Protein AF-A0A8S9HNZ3-F1 (afdb_monomer)

Solvent-accessible surface area (backbone atoms only — not comparable to full-atom values): 9805 Å² total; per-residue (Å²): 110,70,57,47,52,52,24,52,52,52,38,60,73,61,44,94,73,86,46,72,67,58,54,52,52,52,53,52,49,52,54,52,50,52,51,46,48,54,50,51,51,52,49,54,56,50,47,39,74,74,37,96,80,70,54,70,55,69,67,56,56,44,49,49,56,57,55,66,45,44,66,57,50,53,51,50,39,61,76,72,46,48,62,60,55,56,74,71,38,69,64,74,76,39,68,66,48,56,52,52,51,51,51,50,49,52,52,49,51,50,50,50,43,54,50,50,52,51,40,67,78,54,39,63,71,55,47,54,49,53,57,57,53,54,48,52,62,52,51,54,48,47,39,66,77,65,67,53,88,80,50,70,68,49,55,51,25,53,53,47,34,51,51,36,49,53,52,49,55,54,65,72,74,106

Nearest PDB structures (foldseek):
  5ogk-assembly1_A  TM=7.923E-01  e=6.504E-05  Saccharomyces cerevisiae S288C
  6qsk-assembly1_A  TM=7.783E-01  e=8.098E-05  Saccharomyces cerevisiae S288C
  5ogk-assembly1_B  TM=7.506E-01  e=3.189E-04  Saccharomyces cerevisiae S288C

pLDDT: mean 78.76, std 10.08, range [46.88, 94.5]

Radius of gyration: 19.77 Å; Cα contacts (8 Å, |Δi|>4): 72; chains: 1; bounding box: 55×31×57 Å

InterPro domains:
  IPR050186 Triose Phosphate/Phosphate Translocator [PTHR11132] (1-172)

Mean predicted aligned error: 9.22 Å

Foldseek 3Di:
DVLLVVLVVLLQVPDPDRDPVVVVVVVVVVVVVLVVLVVLLVCQVVQQVPDPVRHDDLVNSLCVVVVVVVVVVVVVCVVVVVVVVCVPDCCVVDPVSVVVVVVVVVVVSVCSSVLSVVCVVDPSVVSVLVVQLVVLVVVVCCCVVVVDDDDPSNVVSSVSNNVVSVVVVVVVVD

Sequence (174 aa):
MFMMIISAISGGITDLTFNAVGYTWQTANCVLTASYSLTLRRVMDKAKQSTKSGSLNEVSMVLLNNLLSLPFGITLVILLGEWRYVISTDVTKDAMFWVVATASGFLGLAISFTSMWFLHQTGPTTYSLVGSLNKVPISLSGLVLFNVPLSLPNLFSILFGLFAGVVFARAKMS

Structure (mmCIF, N/CA/C/O backbone):
data_AF-A0A8S9HNZ3-F1
#
_entry.id   AF-A0A8S9HNZ3-F1
#
loop_
_atom_site.group_PDB
_atom_site.id
_atom_site.type_symbol
_atom_site.label_atom_id
_atom_site.label_alt_id
_atom_site.label_comp_id
_atom_site.label_asym_id
_atom_site.label_entity_id
_atom_site.label_seq_id
_atom_site.pdbx_PDB_ins_code
_atom_site.Cartn_x
_atom_site.Cartn_y
_atom_site.Cartn_z
_atom_site.occupancy
_atom_site.B_iso_or_equiv
_atom_site.auth_seq_id
_atom_site.auth_comp_id
_atom_site.auth_asym_id
_atom_site.auth_atom_id
_atom_site.pdbx_PDB_model_num
ATOM 1 N N . MET A 1 1 ? -21.842 -0.383 -5.595 1.00 62.53 1 MET A N 1
ATOM 2 C CA . MET A 1 1 ? -21.264 -1.727 -5.827 1.00 62.53 1 MET A CA 1
ATOM 3 C C . MET A 1 1 ? -21.256 -2.078 -7.312 1.00 62.53 1 MET A C 1
ATOM 5 O O . MET A 1 1 ? -20.175 -2.070 -7.877 1.00 62.53 1 MET A O 1
ATOM 9 N N . PHE A 1 2 ? -22.406 -2.255 -7.978 1.00 70.94 2 PHE A N 1
ATOM 10 C CA . PHE A 1 2 ? -22.460 -2.603 -9.415 1.00 70.94 2 PHE A CA 1
ATOM 11 C C . PHE A 1 2 ? -21.636 -1.683 -10.337 1.00 70.94 2 PHE A C 1
ATOM 13 O O . PHE A 1 2 ? -20.850 -2.174 -11.139 1.00 70.94 2 PHE A O 1
ATOM 20 N N . MET A 1 3 ? -21.726 -0.360 -10.169 1.00 69.38 3 MET A N 1
ATOM 21 C CA . MET A 1 3 ? -20.941 0.591 -10.976 1.00 69.38 3 MET A CA 1
ATOM 22 C C . MET A 1 3 ? -19.419 0.426 -10.811 1.00 69.38 3 MET A C 1
ATOM 24 O O . MET A 1 3 ? -18.679 0.561 -11.778 1.00 69.38 3 MET A O 1
ATOM 28 N N . MET A 1 4 ? -18.947 0.079 -9.608 1.00 71.31 4 MET A N 1
ATOM 29 C CA . MET A 1 4 ? -17.516 -0.145 -9.355 1.00 71.31 4 MET A CA 1
ATOM 30 C C . MET A 1 4 ? -17.029 -1.439 -10.020 1.00 71.31 4 MET A C 1
ATOM 32 O O . MET A 1 4 ? -15.915 -1.482 -10.528 1.00 71.31 4 MET A O 1
ATOM 36 N N . ILE A 1 5 ? -17.877 -2.472 -10.065 1.00 74.38 5 ILE A N 1
ATOM 37 C CA . ILE A 1 5 ? -17.578 -3.741 -10.745 1.00 74.38 5 ILE A CA 1
ATOM 38 C C . ILE A 1 5 ? -17.487 -3.519 -12.258 1.00 74.38 5 ILE A C 1
ATOM 40 O O . ILE A 1 5 ? -16.527 -3.956 -12.883 1.00 74.38 5 ILE A O 1
ATOM 44 N N . ILE A 1 6 ? -18.442 -2.786 -12.837 1.00 74.44 6 ILE A N 1
ATOM 45 C CA . ILE A 1 6 ? -18.451 -2.475 -14.273 1.00 74.44 6 ILE A CA 1
ATOM 46 C C . ILE A 1 6 ? -17.213 -1.653 -14.663 1.00 74.44 6 ILE A C 1
ATOM 48 O O . ILE A 1 6 ? -16.578 -1.971 -15.661 1.00 74.44 6 ILE A O 1
ATOM 52 N N . SER A 1 7 ? -16.824 -0.666 -13.847 1.00 69.44 7 SER A N 1
ATOM 53 C CA . SER A 1 7 ? -15.590 0.116 -14.040 1.00 69.44 7 SER A CA 1
ATOM 54 C C . SER A 1 7 ? -14.326 -0.750 -14.021 1.00 69.44 7 SER A C 1
ATOM 56 O O . SER A 1 7 ? -13.434 -0.567 -14.846 1.00 69.44 7 SER A O 1
ATOM 58 N N . ALA A 1 8 ? -14.243 -1.709 -13.094 1.00 71.69 8 ALA A N 1
ATOM 59 C CA . ALA A 1 8 ? -13.095 -2.606 -13.003 1.00 71.69 8 ALA A CA 1
ATOM 60 C C . ALA A 1 8 ? -13.005 -3.546 -14.217 1.00 71.69 8 ALA A C 1
ATOM 62 O O . ALA A 1 8 ? -11.916 -3.775 -14.737 1.00 71.69 8 ALA A O 1
ATOM 63 N N . ILE A 1 9 ? -14.148 -4.053 -14.695 1.00 76.25 9 ILE A N 1
ATOM 64 C CA . ILE A 1 9 ? -14.212 -4.904 -15.890 1.00 76.25 9 ILE A CA 1
ATOM 65 C C . ILE A 1 9 ? -13.854 -4.096 -17.142 1.00 76.25 9 ILE A C 1
ATOM 67 O O . ILE A 1 9 ? -13.054 -4.562 -17.949 1.00 76.25 9 ILE A O 1
ATOM 71 N N . SER A 1 10 ? -14.391 -2.880 -17.297 1.00 70.25 10 SER A N 1
ATOM 72 C CA . SER A 1 10 ? -14.079 -2.032 -18.452 1.00 70.25 10 SER A CA 1
ATOM 73 C C . SER A 1 10 ? -12.599 -1.661 -18.492 1.00 70.25 10 SER A C 1
ATOM 75 O O . SER A 1 10 ? -11.982 -1.794 -19.542 1.00 70.25 10 SER A O 1
ATOM 77 N N . GLY A 1 11 ? -12.021 -1.286 -17.345 1.00 68.25 11 GLY A N 1
ATOM 78 C CA . GLY A 1 11 ? -10.599 -0.965 -17.232 1.00 68.25 11 GLY A CA 1
ATOM 79 C C . GLY A 1 11 ? -9.681 -2.160 -17.499 1.00 68.25 11 GLY A C 1
ATOM 80 O O . GLY A 1 11 ? -8.632 -1.987 -18.107 1.00 68.25 11 GLY A O 1
ATOM 81 N N . GLY A 1 12 ? -10.081 -3.373 -17.099 1.00 67.69 12 GLY A N 1
ATOM 82 C CA . GLY A 1 12 ? -9.314 -4.590 -17.382 1.00 67.69 12 GLY A CA 1
ATOM 83 C C . GLY A 1 12 ? -9.345 -5.010 -18.856 1.00 67.69 12 GLY A C 1
ATOM 84 O O . GLY A 1 12 ? -8.359 -5.529 -19.368 1.00 67.69 12 GLY A O 1
ATOM 85 N N . ILE A 1 13 ? -10.456 -4.763 -19.561 1.00 69.75 13 ILE A N 1
ATOM 86 C CA . ILE A 1 13 ? -10.579 -5.051 -21.002 1.00 69.75 13 ILE A CA 1
ATOM 87 C C . 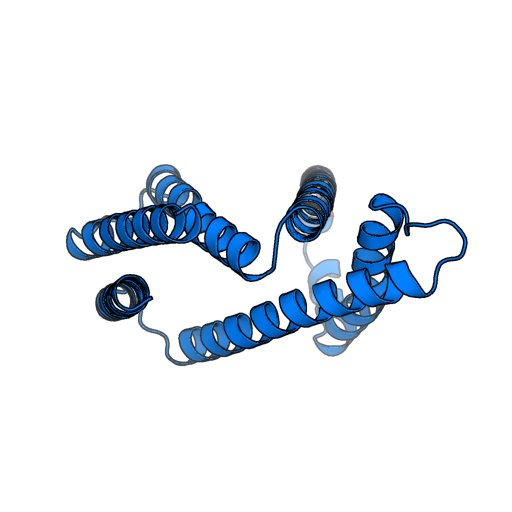ILE A 1 13 ? -9.757 -4.060 -21.839 1.00 69.75 13 ILE A C 1
ATOM 89 O O . ILE A 1 13 ? -9.244 -4.426 -22.893 1.00 69.75 13 ILE A O 1
ATOM 93 N N . THR A 1 14 ? -9.628 -2.812 -21.385 1.00 67.44 14 THR A N 1
ATOM 94 C CA . THR A 1 14 ? -8.885 -1.754 -22.090 1.00 67.44 14 THR A CA 1
ATOM 95 C C . THR A 1 14 ? -7.417 -1.664 -21.676 1.00 67.44 14 THR A C 1
ATOM 97 O O . THR A 1 14 ? -6.725 -0.723 -22.073 1.00 67.44 14 THR A O 1
ATOM 100 N N . ASP A 1 15 ? -6.943 -2.620 -20.877 1.00 67.12 15 ASP A N 1
ATOM 101 C CA . ASP A 1 15 ? -5.574 -2.649 -20.388 1.00 67.12 15 ASP A CA 1
ATOM 102 C C . ASP A 1 15 ? -4.590 -2.910 -21.539 1.00 67.12 15 ASP A C 1
ATOM 104 O O . ASP A 1 15 ? -4.792 -3.785 -22.382 1.00 67.12 15 ASP A O 1
ATOM 108 N N . LEU A 1 16 ? -3.512 -2.129 -21.583 1.00 60.59 16 LEU A N 1
ATOM 109 C CA . LEU A 1 16 ? -2.550 -2.134 -22.691 1.00 60.59 16 LEU A CA 1
ATOM 110 C C . LEU A 1 16 ? -1.711 -3.424 -22.721 1.00 60.59 16 LEU A C 1
ATOM 112 O O . LEU A 1 16 ? -1.206 -3.805 -23.775 1.00 60.59 16 LEU A O 1
ATOM 116 N N . THR A 1 17 ? -1.572 -4.108 -21.578 1.00 66.56 17 THR A N 1
ATOM 117 C CA . THR A 1 17 ? -0.805 -5.354 -21.434 1.00 66.56 17 THR A CA 1
ATOM 118 C C . THR A 1 17 ? -1.511 -6.328 -20.490 1.00 66.56 17 THR A C 1
ATOM 120 O O . THR A 1 17 ? -1.200 -6.401 -19.300 1.00 66.56 17 THR A O 1
ATOM 123 N N . PHE A 1 18 ? -2.462 -7.107 -21.007 1.00 71.88 18 PHE A N 1
ATOM 124 C CA . PHE A 1 18 ? -3.140 -8.124 -20.205 1.00 71.88 18 PHE A CA 1
ATOM 125 C C . PHE A 1 18 ? -2.169 -9.234 -19.762 1.00 71.88 18 PHE A C 1
ATOM 127 O O . PHE A 1 18 ? -1.584 -9.935 -20.588 1.00 71.88 18 PHE A O 1
ATOM 134 N N . ASN A 1 19 ? -2.029 -9.430 -18.448 1.00 79.94 19 ASN A N 1
ATOM 135 C CA . ASN A 1 19 ? -1.219 -10.498 -17.863 1.00 79.94 19 ASN A CA 1
ATOM 136 C C . ASN A 1 19 ? -2.046 -11.316 -16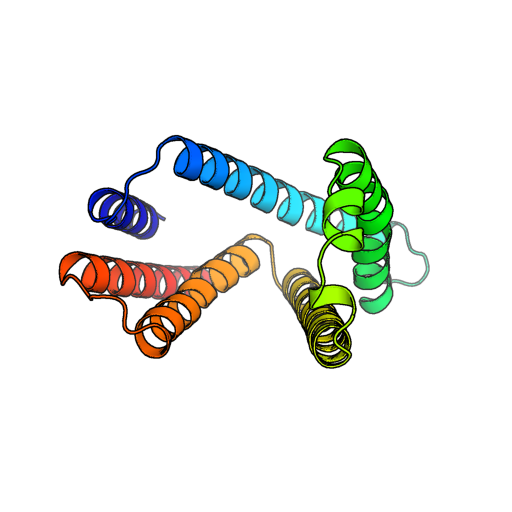.858 1.00 79.94 19 ASN A C 1
ATOM 138 O O . ASN A 1 19 ? -2.266 -10.889 -15.724 1.00 79.94 19 ASN A O 1
ATOM 142 N N . ALA A 1 20 ? -2.470 -12.519 -17.256 1.00 80.94 20 ALA A N 1
ATOM 143 C CA . ALA A 1 20 ? -3.324 -13.390 -16.439 1.00 80.94 20 ALA A CA 1
ATOM 144 C C . ALA A 1 20 ? -2.720 -13.735 -15.062 1.00 80.94 20 ALA A C 1
ATOM 146 O O . ALA A 1 20 ? -3.443 -13.826 -14.065 1.00 80.94 20 ALA A O 1
ATOM 147 N N . VAL A 1 21 ? -1.393 -13.883 -14.982 1.00 86.31 21 VAL A N 1
ATOM 148 C CA . VAL A 1 21 ? -0.682 -14.145 -13.721 1.00 86.31 21 VAL A CA 1
ATOM 149 C C . VAL A 1 21 ? -0.762 -12.919 -12.809 1.00 86.31 21 VAL A C 1
ATOM 151 O O . VAL A 1 21 ? -1.099 -13.054 -11.633 1.00 86.31 21 VAL A O 1
ATOM 154 N N . GLY A 1 22 ? -0.551 -11.718 -13.356 1.00 83.75 22 GLY A N 1
ATOM 155 C CA . GLY A 1 22 ? -0.696 -10.453 -12.628 1.00 83.75 22 GLY A CA 1
ATOM 156 C C . GLY A 1 22 ? -2.108 -10.245 -12.071 1.00 83.75 22 GLY A C 1
ATOM 157 O O . GLY A 1 22 ? -2.268 -9.953 -10.886 1.00 83.75 22 GLY A O 1
ATOM 158 N N . TYR A 1 23 ? -3.144 -10.484 -12.881 1.00 81.69 23 TYR A N 1
ATOM 159 C CA . TYR A 1 23 ? -4.544 -10.376 -12.445 1.00 81.69 23 TYR A CA 1
ATOM 160 C C . TYR A 1 23 ? -4.918 -11.403 -11.361 1.00 81.69 23 TYR A C 1
ATOM 162 O O . TYR A 1 23 ? -5.672 -11.089 -10.432 1.00 81.69 23 TYR A O 1
ATOM 170 N N . THR A 1 24 ? -4.359 -12.615 -11.431 1.00 86.81 24 THR A N 1
ATOM 171 C CA . THR A 1 24 ? -4.546 -13.647 -10.396 1.00 86.81 24 THR A CA 1
ATOM 172 C C . THR A 1 24 ? -3.938 -13.195 -9.068 1.00 86.81 24 THR A C 1
ATOM 174 O O . THR A 1 24 ? -4.613 -13.218 -8.035 1.00 86.81 24 THR A O 1
ATOM 177 N N . TRP A 1 25 ? -2.698 -12.694 -9.096 1.00 84.81 25 TRP A N 1
ATOM 178 C CA . TRP A 1 25 ? -2.044 -12.124 -7.916 1.00 84.81 25 TRP A CA 1
ATOM 179 C C . TRP A 1 25 ? -2.797 -10.919 -7.349 1.00 84.81 25 TRP A C 1
ATOM 181 O O . TRP A 1 25 ? -2.963 -10.818 -6.132 1.00 84.81 25 TRP A O 1
ATOM 191 N N . GLN A 1 26 ? -3.322 -10.041 -8.206 1.00 83.56 26 GLN A N 1
ATOM 192 C CA . GLN A 1 26 ? -4.116 -8.888 -7.782 1.00 83.56 26 GLN A CA 1
ATOM 193 C C . GLN A 1 26 ? -5.414 -9.311 -7.080 1.00 83.56 26 GLN A C 1
ATOM 195 O O . GLN A 1 26 ? -5.801 -8.714 -6.074 1.00 83.56 26 GLN A O 1
ATOM 200 N N . THR A 1 27 ? -6.071 -10.364 -7.569 1.00 83.19 27 THR A N 1
ATOM 201 C CA . THR A 1 27 ? -7.285 -10.908 -6.944 1.00 83.19 27 THR A CA 1
ATOM 202 C C . THR A 1 27 ? -6.980 -11.499 -5.569 1.00 83.19 27 THR A C 1
ATOM 204 O O . THR A 1 27 ? -7.664 -11.178 -4.594 1.00 83.19 27 THR A O 1
ATOM 207 N N . ALA A 1 28 ? -5.907 -12.289 -5.457 1.00 88.50 28 ALA A N 1
ATOM 208 C CA . ALA A 1 28 ? -5.441 -12.813 -4.174 1.00 88.50 28 ALA A CA 1
ATOM 209 C C . ALA A 1 28 ? -5.098 -11.677 -3.188 1.00 88.50 28 ALA A C 1
ATOM 211 O O . ALA A 1 28 ? -5.514 -11.714 -2.030 1.00 88.50 28 ALA A O 1
ATOM 212 N N . ASN A 1 29 ? -4.421 -10.622 -3.653 1.00 88.31 29 ASN A N 1
ATOM 213 C CA . ASN A 1 29 ? -4.092 -9.445 -2.847 1.00 88.31 29 ASN A CA 1
ATOM 214 C C . ASN A 1 29 ? -5.341 -8.730 -2.301 1.00 88.31 29 ASN A C 1
ATOM 216 O O . ASN A 1 29 ? -5.368 -8.354 -1.126 1.00 88.31 29 ASN A O 1
ATOM 220 N N . CYS A 1 30 ? -6.391 -8.590 -3.115 1.00 84.88 30 CYS A N 1
ATOM 221 C CA . CYS A 1 30 ? -7.667 -8.017 -2.682 1.00 84.88 30 CYS A CA 1
ATOM 222 C C . CYS A 1 30 ? -8.307 -8.835 -1.547 1.00 84.88 30 CYS A C 1
ATOM 224 O O . CYS A 1 30 ? -8.733 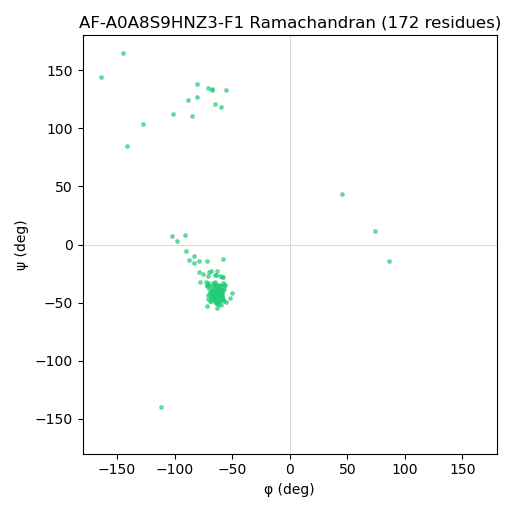-8.259 -0.544 1.00 84.88 30 CYS A O 1
ATOM 226 N N . VAL A 1 31 ? -8.333 -10.169 -1.668 1.00 87.75 31 VAL A N 1
ATOM 227 C CA . VAL A 1 31 ? -8.879 -11.068 -0.632 1.00 87.75 31 VAL A CA 1
ATOM 228 C C . VAL A 1 31 ? -8.066 -10.989 0.661 1.00 87.75 31 VAL A C 1
ATOM 230 O O . VAL A 1 31 ? -8.640 -10.869 1.748 1.00 87.75 31 VAL A O 1
ATOM 233 N N . LEU A 1 32 ? -6.734 -11.001 0.560 1.00 87.44 32 LEU A N 1
ATOM 234 C CA . LEU A 1 32 ? -5.840 -10.895 1.715 1.00 87.44 32 LEU A CA 1
ATOM 235 C C . LEU A 1 32 ? -5.982 -9.543 2.419 1.00 87.44 32 LEU A C 1
ATOM 237 O O . LEU A 1 32 ? -6.064 -9.500 3.644 1.00 87.44 32 LEU A O 1
ATOM 241 N N . THR A 1 33 ? -6.092 -8.451 1.661 1.00 84.06 33 THR A N 1
ATOM 242 C CA . THR A 1 33 ? -6.257 -7.099 2.210 1.00 84.06 33 THR A CA 1
ATOM 243 C C . THR A 1 33 ? -7.601 -6.952 2.923 1.00 84.06 33 THR A C 1
ATOM 245 O O . THR A 1 33 ? -7.652 -6.429 4.035 1.00 84.06 33 THR A O 1
ATOM 248 N N . ALA A 1 34 ? -8.689 -7.475 2.347 1.00 82.94 34 ALA A N 1
ATOM 249 C CA . ALA A 1 34 ? -9.994 -7.496 3.007 1.00 82.94 34 ALA A CA 1
ATOM 250 C C . ALA A 1 34 ? -9.961 -8.319 4.308 1.00 82.94 34 ALA A C 1
ATOM 252 O O . ALA A 1 34 ? -10.436 -7.861 5.351 1.00 82.94 34 ALA A O 1
ATOM 253 N N . SER A 1 35 ? -9.344 -9.504 4.265 1.00 86.69 35 SER A N 1
ATOM 254 C CA . SER A 1 35 ? -9.182 -10.384 5.430 1.00 86.69 35 SER A CA 1
ATOM 255 C C . SER A 1 35 ? -8.356 -9.720 6.535 1.00 86.69 35 SER A C 1
ATOM 257 O O . SER A 1 35 ? -8.726 -9.783 7.710 1.00 86.69 35 SER A O 1
ATOM 259 N N . TYR A 1 36 ? -7.276 -9.029 6.163 1.00 85.94 36 TYR A N 1
ATOM 260 C CA . TYR A 1 36 ? -6.442 -8.253 7.074 1.00 85.94 36 TYR A CA 1
ATOM 261 C C . TYR A 1 36 ? -7.225 -7.107 7.720 1.00 85.94 36 TYR A C 1
ATOM 263 O O . TYR A 1 36 ? -7.255 -7.023 8.945 1.00 85.94 36 TYR A O 1
ATOM 271 N N . SER A 1 37 ? -7.928 -6.270 6.947 1.00 80.00 37 SER A N 1
ATOM 272 C CA . SER A 1 37 ? -8.704 -5.148 7.500 1.00 80.00 37 SER A CA 1
ATOM 273 C C . SER A 1 37 ? -9.800 -5.605 8.471 1.00 80.00 37 SER A C 1
ATOM 275 O O . SER A 1 37 ? -10.013 -4.965 9.503 1.00 80.00 37 SER A O 1
ATOM 277 N N . LEU A 1 38 ? -10.479 -6.721 8.177 1.00 82.88 38 LEU A N 1
ATOM 278 C CA . LEU A 1 38 ? -11.487 -7.310 9.068 1.00 82.88 38 LEU A CA 1
ATOM 279 C C . LEU A 1 38 ? -10.862 -7.880 10.347 1.00 82.88 38 LEU A C 1
ATOM 281 O O . LEU A 1 38 ? -11.358 -7.627 11.447 1.00 82.88 38 LEU A O 1
ATOM 285 N N . THR A 1 39 ? -9.763 -8.625 10.215 1.00 84.81 39 THR A N 1
ATOM 286 C CA . THR A 1 39 ? -9.053 -9.218 11.358 1.00 84.81 39 THR A CA 1
ATOM 287 C C . THR A 1 39 ? -8.475 -8.136 12.259 1.00 84.81 39 THR A C 1
ATOM 289 O O . THR A 1 39 ? -8.661 -8.197 13.472 1.00 84.81 39 THR A O 1
ATOM 292 N N . LEU A 1 40 ? -7.853 -7.108 11.678 1.00 81.75 40 LEU A N 1
ATOM 293 C CA . LEU A 1 40 ? -7.312 -5.968 12.407 1.00 81.75 40 LEU A CA 1
ATOM 294 C C . LEU A 1 40 ? -8.412 -5.263 13.201 1.00 81.75 40 LEU A C 1
ATOM 296 O O . LEU A 1 40 ? -8.239 -5.034 14.394 1.00 81.75 40 LEU A O 1
ATOM 300 N N . ARG A 1 41 ? -9.580 -5.005 12.594 1.00 79.06 41 ARG A N 1
ATOM 301 C CA . ARG A 1 41 ? -10.719 -4.425 13.321 1.00 79.06 41 ARG A CA 1
ATOM 302 C C . ARG A 1 41 ? -11.155 -5.297 14.498 1.00 79.06 41 ARG A C 1
ATOM 304 O O . ARG A 1 41 ? -11.289 -4.792 15.607 1.00 79.06 41 ARG A O 1
ATOM 311 N N . ARG A 1 42 ? -11.283 -6.610 14.289 1.00 81.25 42 ARG A N 1
ATOM 312 C CA . ARG A 1 42 ? -11.636 -7.560 15.355 1.00 81.25 42 ARG A CA 1
ATOM 313 C C . ARG A 1 42 ? -10.607 -7.587 16.489 1.00 81.25 42 ARG A C 1
ATOM 315 O O . ARG A 1 42 ? -10.992 -7.714 17.649 1.00 81.25 42 ARG A O 1
ATOM 322 N N . VAL A 1 43 ? -9.316 -7.502 16.167 1.00 81.94 43 VAL A N 1
ATOM 323 C CA . VAL A 1 43 ? -8.231 -7.448 17.159 1.00 81.94 43 VAL A CA 1
ATOM 324 C C . VAL A 1 43 ? -8.291 -6.143 17.946 1.00 81.94 43 VAL A C 1
ATOM 326 O O . VAL A 1 43 ? -8.218 -6.201 19.170 1.00 81.94 43 VAL A O 1
ATOM 329 N N . MET A 1 44 ? -8.502 -4.999 17.287 1.00 76.81 44 MET A N 1
ATOM 330 C CA . MET A 1 44 ? -8.684 -3.708 17.964 1.00 76.81 44 MET A CA 1
ATOM 331 C C . MET A 1 44 ? -9.883 -3.738 18.925 1.00 76.81 44 MET A C 1
ATOM 333 O O . MET A 1 44 ? -9.759 -3.334 20.082 1.00 76.81 44 MET A O 1
ATOM 337 N N . ASP A 1 45 ? -11.018 -4.295 18.490 1.00 74.81 45 ASP A N 1
ATOM 338 C CA . ASP A 1 45 ? -12.231 -4.391 19.310 1.00 74.81 45 ASP A CA 1
ATOM 339 C C . ASP A 1 45 ? -12.040 -5.330 20.522 1.00 74.81 45 ASP A C 1
ATOM 341 O O . ASP A 1 45 ? -12.434 -4.993 21.640 1.00 74.81 45 ASP A O 1
ATOM 345 N N . LYS A 1 46 ? -11.376 -6.485 20.346 1.00 74.75 46 LYS A N 1
ATOM 346 C CA . LYS A 1 46 ? -11.041 -7.403 21.457 1.00 74.75 46 LYS A CA 1
ATOM 347 C C . LYS A 1 46 ? -10.017 -6.812 22.424 1.00 74.75 46 LYS A C 1
ATOM 349 O O . LYS A 1 46 ? -10.166 -6.944 23.636 1.00 74.75 46 LYS A O 1
ATOM 354 N N . ALA A 1 47 ? -8.990 -6.146 21.904 1.00 68.81 47 ALA A N 1
ATOM 355 C CA . ALA A 1 47 ? -7.967 -5.488 22.708 1.00 68.81 47 ALA A CA 1
ATOM 356 C C . ALA A 1 47 ? -8.572 -4.413 23.624 1.00 68.81 47 ALA A C 1
ATOM 358 O O . ALA A 1 47 ? -8.166 -4.279 24.781 1.00 68.81 47 ALA A O 1
ATOM 359 N N . LYS A 1 48 ? -9.604 -3.705 23.147 1.00 64.19 48 LYS A N 1
ATOM 360 C CA . LYS A 1 48 ? -10.374 -2.742 23.942 1.00 64.19 48 LYS A CA 1
ATOM 361 C C . LYS A 1 48 ? -11.114 -3.393 25.119 1.00 64.19 48 LYS A C 1
ATOM 363 O O . LYS A 1 48 ? -11.199 -2.785 26.178 1.00 64.19 48 LYS A O 1
ATOM 368 N N . GLN A 1 49 ? -11.598 -4.628 24.963 1.00 60.62 49 GLN A N 1
ATOM 369 C CA . GLN A 1 49 ? -12.301 -5.375 26.018 1.00 60.62 49 GLN A CA 1
ATOM 370 C C . GLN A 1 49 ? -11.357 -5.988 27.066 1.00 60.62 49 GLN A C 1
ATOM 372 O O . GLN A 1 49 ? -11.726 -6.099 28.231 1.00 60.62 49 GLN A O 1
ATOM 377 N N . SER A 1 50 ? -10.140 -6.380 26.676 1.00 58.59 50 SER A N 1
ATOM 378 C CA . SER A 1 50 ? -9.177 -7.044 27.573 1.00 58.59 50 SER A CA 1
ATOM 379 C C . SER A 1 50 ? -8.242 -6.095 28.335 1.00 58.59 50 SER A C 1
ATOM 381 O O . SER A 1 50 ? -7.491 -6.551 29.197 1.00 58.59 50 SER A O 1
ATOM 383 N N . THR A 1 51 ? -8.275 -4.787 28.066 1.00 55.25 51 THR A N 1
ATOM 384 C CA . THR A 1 51 ? -7.349 -3.824 28.684 1.00 55.25 51 THR A CA 1
ATOM 385 C C . THR A 1 51 ? -8.022 -3.058 29.826 1.00 55.25 51 THR A C 1
ATOM 387 O O . THR A 1 51 ? -8.875 -2.207 29.589 1.00 55.25 51 THR A O 1
ATOM 390 N N . LYS A 1 52 ? -7.583 -3.291 31.075 1.00 47.03 52 LYS A N 1
ATOM 391 C CA . LYS A 1 52 ? -8.079 -2.615 32.301 1.00 47.03 52 LYS A CA 1
ATOM 392 C C . LYS A 1 52 ? -7.946 -1.074 32.308 1.00 47.03 52 LYS A C 1
ATOM 394 O O . LYS A 1 52 ? -8.545 -0.435 33.162 1.00 47.03 52 LYS A O 1
ATOM 399 N N . SER A 1 53 ? -7.194 -0.484 31.371 1.00 46.88 53 SER A N 1
ATOM 400 C CA . SER A 1 53 ? -6.971 0.969 31.220 1.00 46.88 53 SER A CA 1
ATOM 401 C C . SER A 1 53 ? -7.872 1.651 30.167 1.00 46.88 53 SER A C 1
ATOM 403 O O . SER A 1 53 ? -7.713 2.841 29.908 1.00 46.88 53 SER A O 1
ATOM 405 N N . GLY A 1 54 ? -8.804 0.934 29.528 1.00 47.59 54 GLY A N 1
ATOM 406 C CA . GLY A 1 54 ? -9.835 1.536 28.664 1.00 47.59 54 GLY A CA 1
ATOM 407 C C . GLY A 1 54 ? -9.462 1.789 27.192 1.00 47.59 54 GLY A C 1
ATOM 408 O O . GLY A 1 54 ? -10.362 1.975 26.376 1.00 47.59 54 GLY A O 1
ATOM 409 N N . SER A 1 55 ? -8.185 1.733 26.800 1.00 52.59 55 SER A N 1
ATOM 410 C CA . SER A 1 55 ? -7.755 1.625 25.392 1.00 52.59 55 SER A CA 1
ATOM 411 C C . SER A 1 55 ? -6.286 1.191 25.309 1.00 52.59 55 SER A C 1
ATOM 413 O O . SER A 1 55 ? -5.482 1.595 26.147 1.00 52.59 55 SER A O 1
ATOM 415 N N . LEU A 1 56 ? -5.910 0.370 24.320 1.00 54.81 56 LEU A N 1
ATOM 416 C CA . LEU A 1 56 ? -4.508 0.342 23.896 1.00 54.81 56 LEU A CA 1
ATOM 417 C C . LEU A 1 56 ? -4.220 1.699 23.243 1.00 54.81 56 LEU A C 1
ATOM 419 O O . LEU A 1 56 ? -5.005 2.139 22.404 1.00 54.81 56 LEU A O 1
ATOM 423 N N . ASN A 1 57 ? -3.111 2.344 23.603 1.00 67.06 57 ASN A N 1
ATOM 424 C CA . ASN A 1 57 ? -2.681 3.568 22.933 1.00 67.06 57 ASN A CA 1
ATOM 425 C C . ASN A 1 57 ? -2.565 3.298 21.417 1.00 67.06 57 ASN A C 1
ATOM 427 O O . ASN A 1 57 ? -1.998 2.279 21.015 1.00 67.06 57 ASN A O 1
ATOM 431 N N . GLU A 1 58 ? -3.104 4.176 20.570 1.00 64.69 58 GLU A N 1
ATOM 432 C CA . GLU A 1 58 ? -3.138 4.005 19.104 1.00 64.69 58 GLU A CA 1
ATOM 433 C C . GLU A 1 58 ? -1.723 3.816 18.533 1.00 64.69 58 GLU A C 1
ATOM 435 O O . GLU A 1 58 ? -1.489 2.984 17.655 1.00 64.69 58 GLU A O 1
ATOM 440 N N . VAL A 1 59 ? -0.750 4.502 19.139 1.00 68.62 59 VAL A N 1
ATOM 441 C CA . VAL A 1 59 ? 0.684 4.342 18.866 1.00 68.62 59 VAL A CA 1
ATOM 442 C C . VAL A 1 59 ? 1.150 2.907 19.126 1.00 68.62 59 VAL A C 1
ATOM 444 O O . VAL A 1 59 ? 1.894 2.347 18.325 1.00 68.62 59 VAL A O 1
ATOM 447 N N . SER A 1 60 ? 0.691 2.277 20.210 1.00 74.94 60 SER A N 1
ATOM 448 C CA . SER A 1 60 ? 1.047 0.896 20.552 1.00 74.94 60 SER A CA 1
ATOM 449 C C . SER A 1 60 ? 0.437 -0.112 19.581 1.00 74.94 60 SER A C 1
ATOM 451 O O . SER A 1 60 ? 1.102 -1.087 19.250 1.00 74.94 60 SER A O 1
ATOM 453 N N . MET A 1 61 ? -0.782 0.119 19.081 1.00 75.56 61 MET A N 1
ATOM 454 C CA . MET A 1 61 ? -1.387 -0.756 18.064 1.00 75.56 61 MET A CA 1
ATOM 455 C C . MET A 1 61 ? -0.620 -0.699 16.739 1.00 75.56 61 MET A C 1
ATOM 457 O O . MET A 1 61 ? -0.316 -1.739 16.154 1.00 75.56 61 MET A O 1
ATOM 461 N N . VAL A 1 62 ? -0.245 0.507 16.302 1.00 75.75 62 VAL A N 1
ATOM 462 C CA . VAL A 1 62 ? 0.548 0.715 15.083 1.00 75.75 62 VAL A CA 1
ATOM 463 C C . VAL A 1 62 ? 1.933 0.103 15.231 1.00 75.75 62 VAL A C 1
ATOM 465 O O . VAL A 1 62 ? 2.378 -0.633 14.350 1.00 75.75 62 VAL A O 1
ATOM 468 N N . LEU A 1 63 ? 2.608 0.366 16.349 1.00 79.81 63 LEU A N 1
ATOM 469 C CA . LEU A 1 63 ? 3.948 -0.150 16.602 1.00 79.81 63 LEU A CA 1
ATOM 470 C C . LEU A 1 63 ? 3.944 -1.676 16.690 1.00 79.81 63 LEU A C 1
ATOM 472 O O . LEU A 1 63 ? 4.788 -2.309 16.063 1.00 79.81 63 LEU A O 1
ATOM 476 N N . LEU A 1 64 ? 2.964 -2.272 17.376 1.00 80.81 64 LEU A N 1
ATOM 477 C CA . LEU A 1 64 ? 2.830 -3.724 17.459 1.00 80.81 64 LEU A CA 1
ATOM 478 C C . LEU A 1 64 ? 2.606 -4.339 16.076 1.00 80.81 64 LEU A C 1
ATOM 480 O O . LEU A 1 64 ? 3.271 -5.308 15.739 1.00 80.81 64 LEU A O 1
ATOM 484 N N . ASN A 1 65 ? 1.726 -3.767 15.254 1.00 84.06 65 ASN A N 1
ATOM 485 C CA . ASN A 1 65 ? 1.464 -4.295 13.917 1.00 84.06 65 ASN A CA 1
ATOM 486 C C . ASN A 1 65 ? 2.692 -4.242 13.001 1.00 84.06 65 ASN A C 1
ATOM 488 O O . ASN A 1 65 ? 2.990 -5.216 12.313 1.00 84.06 65 ASN A O 1
ATOM 492 N N . ASN A 1 66 ? 3.428 -3.127 13.011 1.00 85.19 66 ASN A N 1
ATOM 493 C CA . ASN A 1 66 ? 4.654 -3.013 12.220 1.00 85.19 66 ASN A CA 1
ATOM 494 C C . ASN A 1 66 ? 5.745 -3.948 12.765 1.00 85.19 66 ASN A C 1
ATOM 496 O O . ASN A 1 66 ? 6.384 -4.656 11.991 1.00 85.19 66 ASN A O 1
ATOM 500 N N . LEU A 1 67 ? 5.915 -4.033 14.087 1.00 85.81 67 LEU A N 1
ATOM 501 C CA . LEU A 1 67 ? 6.920 -4.897 14.706 1.00 85.81 67 LEU A CA 1
ATOM 502 C C . LEU A 1 6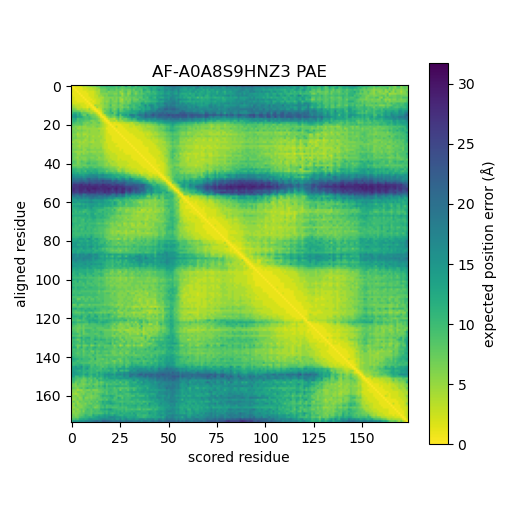7 ? 6.638 -6.384 14.453 1.00 85.81 67 LEU A C 1
ATOM 504 O O . LEU A 1 67 ? 7.557 -7.132 14.134 1.00 85.81 67 LEU A O 1
ATOM 508 N N . LEU A 1 68 ? 5.373 -6.807 14.536 1.00 86.75 68 LEU A N 1
ATOM 509 C CA . LEU A 1 68 ? 4.963 -8.190 14.276 1.00 86.75 68 LEU A CA 1
ATOM 510 C C . LEU A 1 68 ? 5.117 -8.576 12.796 1.00 86.75 68 LEU A C 1
ATOM 512 O O . LEU A 1 68 ? 5.267 -9.755 12.484 1.00 86.75 68 LEU A O 1
ATOM 516 N N . SER A 1 69 ? 5.127 -7.592 11.888 1.00 86.19 69 SER A N 1
ATOM 517 C CA . SER A 1 69 ? 5.392 -7.820 10.463 1.00 86.19 69 SER A CA 1
ATOM 518 C C . SER A 1 69 ? 6.874 -8.074 10.153 1.00 86.19 69 SER A C 1
ATOM 520 O O . SER A 1 69 ? 7.175 -8.779 9.190 1.00 86.19 69 SER A O 1
ATOM 522 N N . LEU A 1 70 ? 7.803 -7.583 10.989 1.00 88.81 70 LEU A N 1
ATOM 523 C CA . LEU A 1 70 ? 9.246 -7.761 10.789 1.00 88.81 70 LEU A CA 1
ATOM 524 C C . LEU A 1 70 ? 9.702 -9.228 10.756 1.00 88.81 70 LEU A C 1
ATOM 526 O O . LEU A 1 70 ? 10.374 -9.584 9.791 1.00 88.81 70 LEU A O 1
ATOM 530 N N . PRO A 1 71 ? 9.371 -10.107 11.727 1.00 90.06 71 PRO A N 1
ATOM 531 C CA . PRO A 1 71 ? 9.830 -11.497 11.684 1.00 90.06 71 PRO A CA 1
ATOM 532 C C . PRO A 1 71 ? 9.318 -12.231 10.440 1.00 90.06 71 PRO A C 1
ATOM 534 O O . PRO A 1 71 ? 10.052 -13.0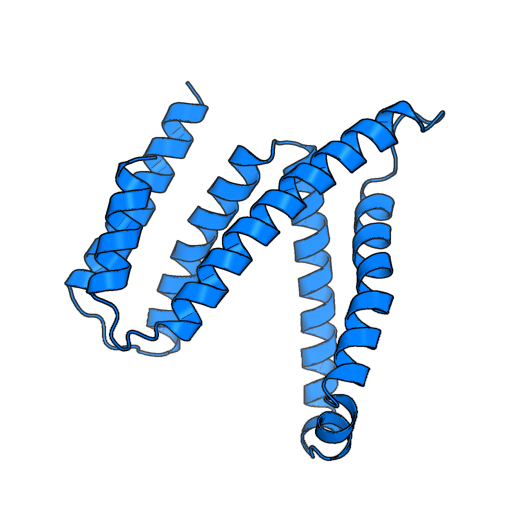17 9.838 1.00 90.06 71 PRO A O 1
ATOM 537 N N . PHE A 1 72 ? 8.090 -11.933 10.007 1.00 88.56 72 PHE A N 1
ATOM 538 C CA . PHE A 1 72 ? 7.533 -12.496 8.781 1.00 88.56 72 PHE A CA 1
ATOM 539 C C . PHE A 1 72 ? 8.279 -11.986 7.539 1.00 88.56 72 PHE A C 1
ATOM 541 O O . PHE A 1 72 ? 8.692 -12.784 6.699 1.00 88.56 72 PHE A O 1
ATOM 548 N N . GLY A 1 73 ? 8.535 -10.675 7.459 1.00 88.06 73 GLY A N 1
ATOM 549 C CA . GLY A 1 73 ? 9.305 -10.065 6.374 1.00 88.06 73 GLY A CA 1
ATOM 550 C C . GLY A 1 73 ? 10.737 -10.598 6.285 1.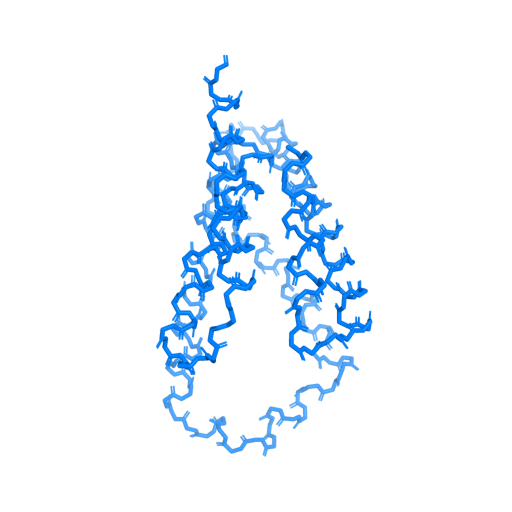00 88.06 73 GLY A C 1
ATOM 551 O O . GLY A 1 73 ? 11.175 -10.992 5.209 1.00 88.06 73 GLY A O 1
ATOM 552 N N . ILE A 1 74 ? 11.442 -10.696 7.416 1.00 90.50 74 ILE A N 1
ATOM 553 C CA . ILE A 1 74 ? 12.804 -11.250 7.487 1.00 90.50 74 ILE A CA 1
ATOM 554 C C . ILE A 1 74 ? 12.819 -12.705 7.010 1.00 90.50 74 ILE A C 1
ATOM 556 O O . ILE A 1 74 ? 13.679 -13.085 6.218 1.00 90.50 74 ILE A O 1
ATOM 560 N N . THR A 1 75 ? 11.844 -13.510 7.440 1.00 92.06 75 THR A N 1
ATOM 561 C CA . THR A 1 75 ? 11.735 -14.912 7.009 1.00 92.06 75 THR A CA 1
ATOM 562 C C . THR A 1 75 ? 11.575 -15.011 5.491 1.00 92.06 75 THR A C 1
ATOM 564 O O . THR A 1 75 ? 12.272 -15.798 4.855 1.00 92.06 75 THR A O 1
ATOM 567 N N . LEU A 1 76 ? 10.719 -14.178 4.890 1.00 90.50 76 LEU A N 1
ATOM 568 C CA . LEU A 1 76 ? 10.539 -14.141 3.436 1.00 90.50 76 LEU A CA 1
ATOM 569 C C . LEU A 1 76 ? 11.803 -13.687 2.694 1.00 90.50 76 LEU A C 1
ATOM 571 O O . LEU A 1 76 ? 12.165 -14.310 1.700 1.00 90.50 76 LEU A O 1
ATOM 575 N N . VAL A 1 77 ? 12.504 -12.661 3.189 1.00 90.75 77 VAL A N 1
ATOM 576 C CA . VAL A 1 77 ? 13.776 -12.185 2.608 1.00 90.75 77 VAL A CA 1
ATOM 577 C C . VAL A 1 77 ? 14.834 -13.292 2.595 1.00 90.75 77 VAL A C 1
ATOM 579 O O . VAL A 1 77 ? 15.580 -13.427 1.623 1.00 90.75 77 VAL A O 1
ATOM 582 N N . ILE A 1 78 ? 14.893 -14.106 3.653 1.00 91.00 78 ILE A N 1
ATOM 583 C CA . ILE A 1 78 ? 15.815 -15.245 3.734 1.00 91.00 78 ILE A CA 1
ATOM 584 C C . ILE A 1 78 ? 15.402 -16.348 2.754 1.00 91.00 78 ILE A C 1
ATOM 586 O O . ILE A 1 78 ? 16.246 -16.819 1.994 1.00 91.00 78 ILE A O 1
ATOM 590 N N . LEU A 1 79 ? 14.122 -16.738 2.744 1.00 92.69 79 LEU A N 1
ATOM 591 C CA . LEU A 1 79 ? 13.607 -17.825 1.899 1.00 92.69 79 LEU A CA 1
ATOM 592 C C . LEU A 1 79 ? 13.719 -17.523 0.400 1.00 92.69 79 LEU A C 1
ATOM 594 O O . LEU A 1 79 ? 14.022 -18.422 -0.379 1.00 92.69 79 LEU A O 1
ATOM 598 N N . LEU A 1 80 ? 13.490 -16.271 0.005 1.00 91.19 80 LEU A N 1
ATOM 599 C CA . LEU A 1 80 ? 13.587 -15.826 -1.387 1.00 91.19 80 LEU A CA 1
ATOM 600 C C . LEU A 1 80 ? 15.029 -15.498 -1.807 1.00 91.19 80 LEU A C 1
ATOM 602 O O . LEU A 1 80 ? 15.298 -15.311 -2.988 1.00 91.19 80 LEU A O 1
ATOM 606 N N . GLY A 1 81 ? 15.975 -15.456 -0.862 1.00 88.38 81 GLY A N 1
ATOM 607 C CA . GLY A 1 81 ? 17.390 -15.208 -1.151 1.00 88.38 81 GLY A CA 1
ATOM 608 C C . GLY A 1 81 ? 17.731 -13.757 -1.511 1.00 88.38 81 GLY A C 1
ATOM 609 O O . GLY A 1 81 ? 18.862 -13.488 -1.918 1.00 88.38 81 GLY A O 1
ATOM 610 N N . GLU A 1 82 ? 16.802 -12.820 -1.309 1.00 88.06 82 GLU A N 1
ATOM 611 C CA . GLU A 1 82 ? 16.938 -11.392 -1.648 1.00 88.06 82 GLU A CA 1
ATOM 612 C C . GLU A 1 82 ? 18.131 -10.722 -0.948 1.00 88.06 82 GLU A C 1
ATOM 614 O O . GLU A 1 82 ? 18.750 -9.800 -1.476 1.00 88.06 82 GLU A O 1
ATOM 619 N N . TRP A 1 83 ? 18.526 -11.225 0.224 1.00 85.75 83 TRP A N 1
ATOM 620 C CA . TRP A 1 83 ? 19.694 -10.724 0.953 1.00 85.75 83 TRP A CA 1
ATOM 621 C C . TRP A 1 83 ? 20.992 -10.809 0.131 1.00 85.75 83 TRP A C 1
ATOM 623 O O . TRP A 1 83 ? 21.847 -9.930 0.243 1.00 85.75 83 TRP A O 1
ATOM 633 N N . ARG A 1 84 ? 21.137 -11.829 -0.732 1.00 85.94 84 ARG A N 1
ATOM 634 C CA . ARG A 1 84 ? 22.315 -11.976 -1.607 1.00 85.94 84 ARG A CA 1
ATOM 635 C C . ARG A 1 84 ? 22.334 -10.895 -2.677 1.00 85.94 84 ARG A C 1
ATOM 637 O O . ARG A 1 84 ? 23.388 -10.324 -2.945 1.00 85.94 84 ARG A O 1
ATOM 644 N N . TYR A 1 85 ? 21.168 -10.607 -3.248 1.00 85.81 85 TYR A N 1
ATOM 645 C CA . TYR A 1 85 ? 21.000 -9.576 -4.264 1.00 85.81 85 TYR A CA 1
ATOM 646 C C . TYR A 1 85 ? 21.352 -8.191 -3.709 1.00 85.81 85 TYR A C 1
ATOM 648 O O . TYR A 1 85 ? 22.171 -7.477 -4.295 1.00 85.81 85 TYR A O 1
ATOM 656 N N . VAL A 1 86 ? 20.826 -7.854 -2.527 1.00 84.56 86 VAL A N 1
ATOM 657 C CA . VAL A 1 86 ? 21.062 -6.557 -1.871 1.00 84.56 86 VAL A CA 1
ATOM 658 C C . VAL A 1 86 ? 22.551 -6.318 -1.598 1.00 84.56 86 VAL A C 1
ATOM 660 O O . VAL A 1 86 ? 23.052 -5.246 -1.919 1.00 84.56 86 VAL A O 1
ATOM 663 N N . ILE A 1 87 ? 23.283 -7.315 -1.084 1.00 84.00 87 ILE A N 1
ATOM 664 C CA . ILE A 1 87 ? 24.726 -7.180 -0.794 1.00 84.00 87 ILE A CA 1
ATOM 665 C C . ILE A 1 87 ? 25.559 -7.018 -2.074 1.00 84.00 87 ILE A C 1
ATOM 667 O O . ILE A 1 87 ? 26.576 -6.328 -2.069 1.00 84.00 87 ILE A O 1
ATOM 671 N N . SER A 1 88 ? 25.145 -7.653 -3.173 1.00 85.69 88 SER A N 1
ATOM 672 C CA . SER A 1 88 ? 25.862 -7.576 -4.453 1.00 85.69 88 SER A CA 1
ATOM 673 C C . SER A 1 88 ? 25.605 -6.289 -5.243 1.00 85.69 88 SER A C 1
ATOM 675 O O . SER A 1 88 ? 26.336 -5.999 -6.185 1.00 85.69 88 SER A O 1
ATOM 677 N N . THR A 1 89 ? 24.575 -5.522 -4.879 1.00 87.19 89 THR A N 1
ATOM 678 C CA . THR A 1 89 ? 24.125 -4.365 -5.657 1.00 87.19 89 THR A CA 1
ATOM 679 C C . THR A 1 89 ? 24.864 -3.095 -5.244 1.00 87.19 89 THR A C 1
ATOM 681 O O . THR A 1 89 ? 24.795 -2.670 -4.089 1.00 87.19 89 THR A O 1
ATOM 684 N N . ASP A 1 90 ? 25.498 -2.423 -6.208 1.00 84.00 90 ASP A N 1
ATOM 685 C CA . ASP A 1 90 ? 26.289 -1.204 -5.972 1.00 84.00 90 ASP A CA 1
ATOM 686 C C . ASP A 1 90 ? 25.472 -0.013 -5.448 1.00 84.00 90 ASP A C 1
ATOM 688 O O . ASP A 1 90 ? 26.020 0.850 -4.769 1.00 84.00 90 ASP A O 1
ATOM 692 N N . VAL A 1 91 ? 24.154 0.006 -5.677 1.00 83.56 91 VAL A N 1
ATOM 693 C CA . VAL A 1 91 ? 23.239 1.047 -5.168 1.00 83.56 91 VAL A CA 1
ATOM 694 C C . VAL A 1 91 ? 23.282 1.148 -3.636 1.00 83.56 91 VAL A C 1
ATOM 696 O O . VAL A 1 91 ? 23.100 2.229 -3.085 1.00 83.56 91 VAL A O 1
ATOM 699 N N . THR A 1 92 ? 23.595 0.056 -2.930 1.00 82.88 92 THR A N 1
ATOM 700 C CA . THR A 1 92 ? 23.710 0.060 -1.460 1.00 82.88 92 THR A CA 1
ATOM 701 C C . THR A 1 92 ? 24.950 0.788 -0.934 1.00 82.88 92 THR A C 1
ATOM 703 O O . THR A 1 92 ? 25.012 1.101 0.257 1.00 82.88 92 THR A O 1
ATOM 706 N N . LYS A 1 93 ? 25.924 1.087 -1.805 1.00 85.44 93 LYS A N 1
ATOM 707 C CA . LYS A 1 93 ? 27.128 1.865 -1.474 1.00 85.44 93 LYS A CA 1
ATOM 708 C C . LYS A 1 93 ? 26.881 3.373 -1.536 1.00 85.44 93 LYS A C 1
ATOM 710 O O . LYS A 1 93 ? 27.685 4.136 -1.008 1.00 85.44 93 LYS A O 1
ATOM 715 N N . ASP A 1 94 ? 25.793 3.802 -2.172 1.00 90.69 94 ASP A N 1
ATOM 716 C CA . ASP A 1 94 ? 25.435 5.211 -2.295 1.00 90.69 94 ASP A CA 1
ATOM 717 C C . ASP A 1 94 ? 24.754 5.713 -1.009 1.00 90.69 94 ASP A C 1
ATOM 719 O O . ASP A 1 94 ? 23.774 5.140 -0.528 1.00 90.69 94 ASP A O 1
ATOM 723 N N . ALA A 1 95 ? 25.255 6.810 -0.440 1.00 90.19 95 ALA A N 1
ATOM 724 C CA . ALA A 1 95 ? 24.663 7.425 0.746 1.00 90.19 95 ALA A CA 1
ATOM 725 C C . ALA A 1 95 ? 23.248 7.970 0.475 1.00 90.19 95 ALA A C 1
ATOM 727 O O . ALA A 1 95 ? 22.386 7.925 1.355 1.00 90.19 95 ALA A O 1
ATOM 728 N N . MET A 1 96 ? 22.982 8.441 -0.746 1.00 92.12 96 MET A N 1
ATOM 729 C CA . MET A 1 96 ? 21.678 8.963 -1.144 1.00 92.12 96 MET A CA 1
ATOM 730 C C . MET A 1 96 ? 20.609 7.869 -1.131 1.00 92.12 96 MET A C 1
ATOM 732 O O . MET A 1 96 ? 19.470 8.130 -0.738 1.00 92.12 96 MET A O 1
ATOM 736 N N . PHE A 1 97 ? 20.975 6.629 -1.476 1.00 90.81 97 PHE A N 1
ATOM 737 C CA . PHE A 1 97 ? 20.068 5.488 -1.373 1.00 90.81 97 PHE A CA 1
ATOM 738 C C . PHE A 1 97 ? 19.564 5.312 0.061 1.00 90.81 97 PHE A C 1
ATOM 740 O O . PHE A 1 97 ? 18.359 5.207 0.275 1.00 90.81 97 PHE A O 1
ATOM 747 N N . TRP A 1 98 ? 20.455 5.358 1.054 1.00 91.75 98 TRP A N 1
ATOM 748 C CA . TRP A 1 98 ? 20.078 5.216 2.463 1.00 91.75 98 TRP A CA 1
ATOM 749 C C . TRP A 1 98 ? 19.233 6.380 2.978 1.00 91.75 98 TRP A C 1
ATOM 751 O O . TRP A 1 98 ? 18.304 6.155 3.757 1.00 91.75 98 TRP A O 1
ATOM 761 N N . VAL A 1 99 ? 19.499 7.606 2.520 1.00 94.31 99 VAL A N 1
ATOM 762 C CA . VAL A 1 99 ? 18.669 8.777 2.847 1.00 94.31 99 VAL A CA 1
ATOM 763 C C . VAL A 1 99 ? 17.247 8.587 2.320 1.00 94.31 99 VAL A C 1
ATOM 765 O O . VAL A 1 99 ? 16.289 8.702 3.085 1.00 94.31 99 VAL A O 1
ATOM 768 N N . VAL A 1 100 ? 17.098 8.238 1.040 1.00 93.75 100 VAL A N 1
ATOM 769 C CA . VAL A 1 100 ? 15.784 8.030 0.412 1.00 93.75 100 VAL A CA 1
ATOM 770 C C . VAL A 1 100 ? 15.071 6.818 1.013 1.00 93.75 100 VAL A C 1
ATOM 772 O O . VAL A 1 100 ? 13.883 6.903 1.323 1.00 93.75 100 VAL A O 1
ATOM 775 N N . ALA A 1 101 ? 15.785 5.716 1.254 1.00 91.69 101 ALA A N 1
ATOM 776 C CA . ALA A 1 101 ? 15.238 4.522 1.889 1.00 91.69 101 ALA A CA 1
ATOM 777 C C . ALA A 1 101 ? 14.714 4.834 3.299 1.00 91.69 101 ALA A C 1
ATOM 779 O O . ALA A 1 101 ? 13.571 4.507 3.620 1.00 91.69 101 ALA A O 1
ATOM 780 N N . THR A 1 102 ? 15.492 5.549 4.113 1.00 93.31 102 THR A N 1
ATOM 781 C CA . THR A 1 102 ? 15.083 5.934 5.472 1.00 93.31 102 THR A CA 1
ATOM 782 C C . THR A 1 102 ? 13.899 6.901 5.448 1.00 93.31 102 THR A C 1
ATOM 784 O O . THR A 1 102 ? 12.931 6.709 6.186 1.00 93.31 102 THR A O 1
ATOM 787 N N . ALA A 1 103 ? 13.920 7.901 4.561 1.00 94.50 103 ALA A N 1
ATOM 788 C CA . ALA A 1 103 ? 12.806 8.831 4.381 1.00 94.50 103 ALA A CA 1
ATOM 789 C C . ALA A 1 103 ? 11.521 8.104 3.948 1.00 94.50 103 ALA A C 1
ATOM 791 O O . ALA A 1 103 ? 10.447 8.363 4.495 1.00 94.50 103 ALA A O 1
ATOM 792 N N . SER A 1 104 ? 11.628 7.139 3.028 1.00 93.62 104 SER A N 1
ATOM 793 C CA . SER A 1 104 ? 10.499 6.304 2.605 1.00 93.62 104 SER A CA 1
ATOM 794 C C . SER A 1 104 ? 9.951 5.453 3.752 1.00 93.62 104 SER A C 1
ATOM 796 O O . SER A 1 104 ? 8.736 5.333 3.895 1.00 93.62 104 SER A O 1
ATOM 798 N N . GLY A 1 105 ? 10.825 4.946 4.629 1.00 91.44 105 GLY A N 1
ATOM 799 C CA . GLY A 1 105 ? 10.434 4.237 5.845 1.00 91.44 105 GLY A CA 1
ATOM 800 C C . GLY A 1 105 ? 9.637 5.124 6.801 1.00 91.44 105 GLY A C 1
ATOM 801 O O . GLY A 1 105 ? 8.593 4.707 7.298 1.00 91.44 105 GLY A O 1
ATOM 802 N N . PHE A 1 106 ? 10.064 6.374 7.007 1.00 91.12 106 PHE A N 1
ATOM 803 C CA . PHE A 1 106 ? 9.337 7.330 7.847 1.00 91.12 106 PHE A CA 1
ATOM 804 C C . PHE A 1 106 ? 7.956 7.679 7.273 1.00 91.12 106 PHE A C 1
ATOM 806 O O . PHE A 1 106 ? 6.960 7.672 7.998 1.00 91.12 106 PHE A O 1
ATOM 813 N N . LEU A 1 107 ? 7.868 7.910 5.958 1.00 92.94 107 LEU A N 1
ATOM 814 C CA . LEU A 1 107 ? 6.587 8.104 5.271 1.00 92.94 107 LEU A CA 1
ATOM 815 C C . LEU A 1 107 ? 5.698 6.856 5.370 1.00 92.94 107 LEU A C 1
ATOM 817 O O . LEU A 1 107 ? 4.501 6.975 5.620 1.00 92.94 107 LEU A O 1
ATOM 821 N N . GLY A 1 108 ? 6.278 5.659 5.250 1.00 89.69 108 GLY A N 1
ATOM 822 C CA . GLY A 1 108 ? 5.583 4.389 5.451 1.00 89.69 108 GLY A CA 1
ATOM 823 C C . GLY A 1 108 ? 5.000 4.256 6.859 1.00 89.69 108 GLY A C 1
ATOM 824 O O . GLY A 1 108 ? 3.838 3.880 7.012 1.00 89.69 108 GLY A O 1
ATOM 825 N N . LEU A 1 109 ? 5.753 4.646 7.892 1.00 88.19 109 LEU A N 1
ATOM 826 C CA . LEU A 1 109 ? 5.257 4.693 9.270 1.00 88.19 109 LEU A CA 1
ATOM 827 C C . LEU A 1 109 ? 4.115 5.702 9.435 1.00 88.19 109 LEU A C 1
ATOM 829 O O . LEU A 1 109 ? 3.113 5.381 10.076 1.00 88.19 109 LEU A O 1
ATOM 833 N N . ALA A 1 110 ? 4.220 6.885 8.825 1.00 88.69 110 ALA A N 1
ATOM 834 C CA . ALA A 1 110 ? 3.154 7.886 8.843 1.00 88.69 110 ALA A CA 1
ATOM 835 C C . ALA A 1 110 ? 1.868 7.370 8.167 1.00 88.69 110 ALA A C 1
ATOM 837 O O . ALA A 1 110 ? 0.768 7.558 8.695 1.00 88.69 110 ALA A O 1
ATOM 838 N N . ILE A 1 111 ? 1.991 6.655 7.043 1.00 88.56 111 ILE A N 1
ATOM 839 C CA . ILE A 1 111 ? 0.862 6.002 6.360 1.00 88.56 111 ILE A CA 1
ATOM 840 C C . ILE A 1 111 ? 0.251 4.910 7.244 1.00 88.56 111 ILE A C 1
ATOM 842 O O . ILE A 1 111 ? -0.971 4.847 7.381 1.00 88.56 111 ILE A O 1
ATOM 846 N N . SER A 1 112 ? 1.074 4.068 7.873 1.00 86.44 112 SER A N 1
ATOM 847 C CA . SER A 1 112 ? 0.607 3.028 8.798 1.00 86.44 112 SER A CA 1
ATOM 848 C C . SER A 1 112 ? -0.150 3.622 9.985 1.00 86.44 112 SER A C 1
ATOM 850 O O . SER A 1 112 ? -1.225 3.133 10.339 1.00 86.44 112 SER A O 1
ATOM 852 N N . PHE A 1 113 ? 0.372 4.702 10.570 1.00 85.88 113 PHE A N 1
ATOM 853 C CA . PHE A 1 113 ? -0.259 5.394 11.689 1.00 85.88 113 PHE A CA 1
ATOM 854 C C . PHE A 1 113 ? -1.611 5.991 11.296 1.00 85.88 113 PHE A C 1
ATOM 856 O O . PHE A 1 113 ? -2.635 5.665 11.895 1.00 85.88 113 PHE A O 1
ATOM 863 N N . THR A 1 114 ? -1.633 6.804 10.239 1.00 87.25 114 THR A N 1
ATOM 864 C CA . THR A 1 114 ? -2.866 7.437 9.744 1.00 87.25 114 THR A CA 1
ATOM 865 C C . THR A 1 114 ? -3.899 6.408 9.285 1.00 87.25 114 THR A C 1
ATOM 867 O O . THR A 1 114 ? -5.087 6.588 9.541 1.00 87.25 114 THR A O 1
ATOM 870 N N . SER A 1 115 ? -3.472 5.290 8.689 1.00 85.25 115 SER A N 1
ATOM 871 C CA . SER A 1 115 ? -4.359 4.195 8.276 1.00 85.25 115 SER A CA 1
ATOM 872 C C . SER A 1 115 ? -5.045 3.517 9.457 1.00 85.25 115 SER A C 1
ATOM 874 O O . SER A 1 115 ? -6.254 3.294 9.412 1.00 85.25 115 SER A O 1
ATOM 876 N N . MET A 1 116 ? -4.298 3.188 10.516 1.00 82.38 116 MET A N 1
ATOM 877 C CA . MET A 1 116 ? -4.885 2.580 11.713 1.00 82.38 116 MET A CA 1
ATOM 878 C C . MET A 1 116 ? -5.765 3.550 12.475 1.00 82.38 116 MET A C 1
ATOM 880 O O . MET A 1 116 ? -6.858 3.169 12.883 1.00 82.38 116 MET A O 1
ATOM 884 N N . TRP A 1 117 ? -5.322 4.797 12.618 1.00 83.12 117 TRP A N 1
ATOM 885 C CA . TRP A 1 117 ? -6.124 5.853 13.218 1.00 83.12 117 TRP A CA 1
ATOM 886 C C . TRP A 1 117 ? -7.453 6.023 12.472 1.00 83.12 117 TRP A C 1
ATOM 888 O O . TRP A 1 117 ? -8.524 5.971 13.075 1.00 83.12 117 TRP A O 1
ATOM 898 N N . PHE A 1 118 ? -7.414 6.105 11.139 1.00 84.00 118 PHE A N 1
ATOM 899 C CA . PHE A 1 118 ? -8.621 6.217 10.324 1.00 84.00 118 PHE A CA 1
ATOM 900 C C . PHE A 1 118 ? -9.513 4.976 10.432 1.00 84.00 118 PHE A C 1
ATOM 902 O O . PHE A 1 118 ? -10.734 5.100 10.545 1.00 84.00 118 PHE A O 1
ATOM 909 N N . LEU A 1 119 ? -8.933 3.772 10.434 1.00 82.44 119 LEU A N 1
ATOM 910 C CA . LEU A 1 119 ? -9.688 2.533 10.622 1.00 82.44 119 LEU A CA 1
ATOM 911 C C . LEU A 1 119 ? -10.310 2.451 12.020 1.00 82.44 119 LEU A C 1
ATOM 913 O O . LEU A 1 119 ? -11.399 1.898 12.137 1.00 82.44 119 LEU A O 1
ATOM 917 N N . HIS A 1 120 ? -9.655 2.984 13.054 1.00 78.75 120 HIS A N 1
ATOM 918 C CA . HIS A 1 120 ? -10.156 3.036 14.427 1.00 78.75 120 HIS A CA 1
ATOM 919 C C . HIS A 1 120 ? -11.357 3.985 14.546 1.00 78.75 120 HIS A C 1
ATOM 921 O O . HIS A 1 120 ? -12.405 3.577 15.048 1.00 78.75 120 HIS A O 1
ATOM 927 N N . GLN A 1 121 ? -11.243 5.199 13.997 1.00 78.56 121 GLN A N 1
ATOM 928 C CA . GLN A 1 121 ? -12.311 6.208 14.019 1.00 78.56 121 GLN A CA 1
ATOM 929 C C . GLN A 1 121 ? -13.495 5.860 13.104 1.00 78.56 121 GLN A C 1
ATOM 931 O O . GLN A 1 121 ? -14.622 6.283 13.349 1.00 78.56 121 GLN A O 1
ATOM 936 N N . THR A 1 122 ? -13.256 5.092 12.038 1.00 84.00 122 THR A N 1
ATOM 937 C CA . THR A 1 122 ? -14.290 4.721 11.062 1.00 84.00 122 THR A CA 1
ATOM 938 C C . THR A 1 122 ? -14.615 3.225 11.122 1.00 84.00 122 THR A C 1
ATOM 940 O O . THR A 1 122 ? -14.725 2.647 12.202 1.00 84.00 122 THR A O 1
ATOM 943 N N . GLY A 1 123 ? -14.818 2.579 9.972 1.00 80.88 123 GLY A N 1
ATOM 944 C CA . GLY A 1 123 ? -15.048 1.144 9.863 1.00 80.88 123 GLY A CA 1
ATOM 945 C C . GLY A 1 123 ? -14.414 0.569 8.593 1.00 80.88 123 GLY A C 1
ATOM 946 O O . GLY A 1 123 ? -14.105 1.326 7.665 1.00 80.88 123 GLY A O 1
ATOM 947 N N . PRO A 1 124 ? -14.262 -0.767 8.499 1.00 76.75 124 PRO A N 1
ATOM 948 C CA . PRO A 1 124 ? -13.528 -1.422 7.408 1.00 76.75 124 PRO A CA 1
ATOM 949 C C . PRO A 1 124 ? -14.040 -1.071 6.004 1.00 76.75 124 PRO A C 1
ATOM 951 O O . PRO A 1 124 ? -13.258 -0.918 5.069 1.00 76.75 124 PRO A O 1
ATOM 954 N N . THR A 1 125 ? -15.353 -0.876 5.855 1.00 77.00 125 THR A N 1
ATOM 955 C CA . THR A 1 125 ? -15.967 -0.495 4.575 1.00 77.00 125 THR A CA 1
ATOM 956 C C . THR A 1 125 ? -15.663 0.951 4.170 1.00 77.00 125 THR A C 1
ATOM 958 O O . THR A 1 125 ? -15.491 1.212 2.984 1.00 77.00 125 THR A O 1
ATOM 961 N N . THR A 1 126 ? -15.556 1.896 5.119 1.00 79.69 126 THR A N 1
ATOM 962 C CA . THR A 1 126 ? -15.112 3.274 4.809 1.00 79.69 126 THR A CA 1
ATOM 963 C C . THR A 1 126 ? -13.626 3.286 4.479 1.00 79.69 126 THR A C 1
ATOM 965 O O . THR A 1 126 ? -13.227 3.915 3.505 1.00 79.69 126 THR A O 1
ATOM 968 N N . TYR A 1 127 ? -12.819 2.555 5.253 1.00 82.38 127 TYR A N 1
ATOM 969 C CA . TYR A 1 127 ? -11.382 2.420 5.020 1.00 82.38 127 TYR A CA 1
ATOM 970 C C . TYR A 1 127 ? -11.084 1.909 3.602 1.00 82.38 127 TYR A C 1
ATOM 972 O O . TYR A 1 127 ? -10.336 2.538 2.857 1.00 82.38 127 TYR A O 1
ATOM 980 N N . SER A 1 128 ? -11.749 0.828 3.181 1.00 76.88 128 SER A N 1
ATOM 981 C CA . SER A 1 128 ? -11.596 0.268 1.831 1.00 76.88 128 SER A CA 1
ATOM 982 C C . SER A 1 128 ? -12.066 1.226 0.723 1.00 76.88 128 SER A C 1
ATOM 984 O O . SER A 1 128 ? -11.425 1.319 -0.328 1.00 76.88 128 SER A O 1
ATOM 986 N N . LEU A 1 129 ? -13.139 1.989 0.961 1.00 75.69 129 LEU A N 1
ATOM 987 C CA . LEU A 1 129 ? -13.615 3.004 0.019 1.00 75.69 129 LEU A CA 1
ATOM 988 C C . LEU A 1 129 ? -12.593 4.128 -0.171 1.00 75.69 129 LEU A C 1
ATOM 990 O O . LEU A 1 129 ? -12.262 4.456 -1.306 1.00 75.69 129 LEU A O 1
ATOM 994 N N . VAL A 1 130 ? -12.087 4.706 0.922 1.00 80.88 130 VAL A N 1
ATOM 995 C CA . VAL A 1 130 ? -11.078 5.775 0.863 1.00 80.88 130 VAL A CA 1
ATOM 996 C C . VAL A 1 130 ? -9.801 5.263 0.205 1.00 80.88 130 VAL A C 1
ATOM 998 O O . VAL A 1 130 ? -9.244 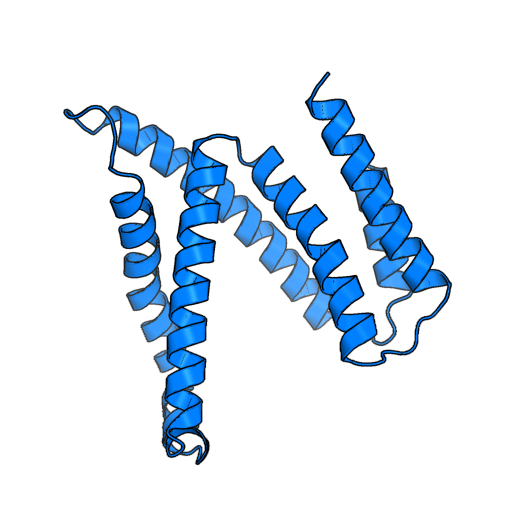5.946 -0.649 1.00 80.88 130 VAL A O 1
ATOM 1001 N N . GLY A 1 131 ? -9.395 4.026 0.504 1.00 77.69 131 GLY A N 1
ATOM 1002 C CA . GLY A 1 131 ? -8.296 3.366 -0.199 1.00 77.69 131 GLY A CA 1
AT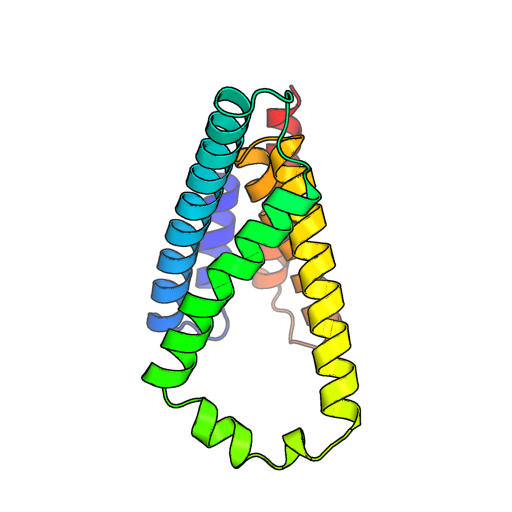OM 1003 C C . GLY A 1 131 ? -8.537 3.252 -1.708 1.00 77.69 131 GLY A C 1
ATOM 1004 O O . GLY A 1 131 ? -7.622 3.481 -2.493 1.00 77.69 131 GLY A O 1
ATOM 1005 N N . SER A 1 132 ? -9.770 2.963 -2.131 1.00 71.25 132 SER A N 1
ATOM 1006 C CA . SER A 1 132 ? -10.144 2.913 -3.552 1.00 71.25 132 SER A CA 1
ATOM 1007 C C . SER A 1 132 ? -10.155 4.300 -4.205 1.00 71.25 132 SER A C 1
ATOM 1009 O O . SER A 1 132 ? -9.707 4.436 -5.339 1.00 71.25 132 SER A O 1
ATOM 1011 N N . LEU A 1 133 ? -10.602 5.337 -3.489 1.00 74.56 133 LEU A N 1
ATOM 1012 C CA . LEU A 1 133 ? -10.568 6.725 -3.961 1.00 74.56 133 LEU A CA 1
ATOM 1013 C C . LEU A 1 133 ? -9.134 7.248 -4.101 1.00 74.56 133 LEU A C 1
ATOM 1015 O O . LEU A 1 133 ? -8.834 7.909 -5.090 1.00 74.56 133 LEU A O 1
ATOM 1019 N N . ASN A 1 134 ? -8.236 6.901 -3.172 1.00 82.75 134 ASN A N 1
ATOM 1020 C CA . ASN A 1 134 ? -6.825 7.301 -3.214 1.00 82.75 134 ASN A CA 1
ATOM 1021 C C . ASN A 1 134 ? -6.100 6.790 -4.475 1.00 82.75 134 ASN A C 1
ATOM 1023 O O . ASN A 1 134 ? -5.168 7.422 -4.966 1.00 82.75 134 ASN A O 1
ATOM 1027 N N . LYS A 1 135 ? -6.558 5.674 -5.058 1.00 73.12 135 LYS A N 1
ATOM 1028 C CA . LYS A 1 135 ? -5.992 5.152 -6.311 1.00 73.12 135 LYS A CA 1
ATOM 1029 C C . LYS A 1 135 ? -6.196 6.095 -7.500 1.00 73.12 135 LYS A C 1
ATOM 1031 O O . LYS A 1 135 ? -5.381 6.063 -8.416 1.00 73.12 135 LYS A O 1
ATOM 1036 N N . VAL A 1 136 ? -7.231 6.942 -7.496 1.00 74.19 136 VAL A N 1
ATOM 1037 C CA . VAL A 1 136 ? -7.514 7.841 -8.627 1.00 74.19 136 VAL A CA 1
ATOM 1038 C C . VAL A 1 136 ? -6.494 8.987 -8.721 1.00 74.19 136 VAL A C 1
ATOM 1040 O O . VAL A 1 136 ? -5.870 9.107 -9.775 1.00 74.19 136 VAL A O 1
ATOM 1043 N N . PRO A 1 137 ? -6.233 9.784 -7.661 1.00 77.12 137 PRO A N 1
ATOM 1044 C CA . PRO A 1 137 ? -5.161 10.780 -7.685 1.00 77.12 137 PRO A CA 1
ATOM 1045 C C . PRO A 1 137 ? -3.786 10.181 -7.984 1.00 77.12 137 PRO A C 1
ATOM 1047 O O . PRO A 1 137 ? -3.016 10.784 -8.729 1.00 77.12 137 PRO A O 1
ATOM 1050 N N . ILE A 1 138 ? -3.483 8.990 -7.449 1.00 80.81 138 ILE A N 1
ATOM 1051 C CA . ILE A 1 138 ? -2.218 8.289 -7.722 1.00 80.81 138 ILE A CA 1
ATOM 1052 C C . ILE A 1 138 ? -2.111 7.941 -9.210 1.00 80.81 138 ILE A C 1
ATOM 1054 O O . ILE A 1 138 ? -1.086 8.214 -9.829 1.00 80.81 138 ILE A O 1
ATOM 1058 N N . SER A 1 139 ? -3.175 7.387 -9.797 1.00 74.25 139 SER A N 1
ATOM 1059 C CA . SER A 1 139 ? -3.217 7.057 -11.223 1.00 74.25 139 SER A CA 1
ATOM 1060 C C . SER A 1 139 ? -3.056 8.305 -12.093 1.00 74.25 139 SER A C 1
ATOM 1062 O O . SER A 1 139 ? -2.217 8.307 -12.989 1.00 74.25 139 SER A O 1
ATOM 1064 N N . LEU A 1 140 ? -3.771 9.394 -11.786 1.00 78.19 140 LEU A N 1
ATOM 1065 C CA . LEU A 1 140 ? -3.642 10.659 -12.513 1.00 78.19 140 LEU A CA 1
ATOM 1066 C C . LEU A 1 140 ? -2.228 11.246 -12.397 1.00 78.19 140 LEU A C 1
ATOM 1068 O O . LEU A 1 140 ? -1.657 11.673 -13.396 1.00 78.19 140 LEU A O 1
ATOM 1072 N N . SER A 1 141 ? -1.642 11.218 -11.198 1.00 82.19 141 SER A N 1
ATOM 1073 C CA . SER A 1 141 ? -0.270 11.682 -10.972 1.00 82.19 141 SER A CA 1
ATOM 1074 C C . SER A 1 141 ? 0.734 10.842 -11.759 1.00 82.19 141 SER A C 1
ATOM 1076 O O . SER A 1 141 ? 1.646 11.400 -12.355 1.00 82.19 141 SER A O 1
ATOM 1078 N N . GLY A 1 142 ? 0.549 9.519 -11.826 1.00 81.06 142 GLY A N 1
ATOM 1079 C CA . GLY A 1 142 ? 1.390 8.633 -12.632 1.00 81.06 142 GLY A CA 1
ATOM 1080 C C . GLY A 1 142 ? 1.289 8.921 -14.132 1.00 81.06 142 GLY A C 1
ATOM 1081 O O . GLY A 1 142 ? 2.308 8.983 -14.811 1.00 81.06 142 GLY A O 1
ATOM 1082 N N . LEU A 1 143 ? 0.081 9.172 -14.641 1.00 78.62 143 LEU A N 1
ATOM 1083 C CA . LEU A 1 143 ? -0.134 9.551 -16.041 1.00 78.62 143 LEU A CA 1
ATOM 1084 C C . LEU A 1 143 ? 0.599 10.854 -16.395 1.00 78.62 143 LEU A C 1
ATOM 1086 O O . LEU A 1 143 ? 1.257 10.917 -17.432 1.00 78.62 143 LEU A O 1
ATOM 1090 N N . VAL A 1 144 ? 0.521 11.862 -15.516 1.00 81.38 144 VAL A N 1
ATOM 1091 C CA . VAL A 1 144 ? 1.174 13.169 -15.705 1.00 81.38 144 VAL A CA 1
ATOM 1092 C C . VAL A 1 144 ? 2.695 13.070 -15.557 1.00 81.38 144 VAL A C 1
ATOM 1094 O O . VAL A 1 144 ? 3.422 13.593 -16.395 1.00 81.38 144 VAL A O 1
ATOM 1097 N N . LEU A 1 145 ? 3.190 12.400 -14.512 1.00 85.56 145 LEU A N 1
ATOM 1098 C CA . LEU A 1 145 ? 4.624 12.321 -14.210 1.00 85.56 145 LEU A CA 1
ATOM 1099 C C . LEU A 1 145 ? 5.393 11.439 -15.196 1.00 85.56 145 LEU A C 1
ATOM 1101 O O . LEU A 1 145 ? 6.535 11.752 -15.523 1.00 85.56 145 LEU A O 1
ATOM 1105 N N . PHE A 1 146 ? 4.785 10.350 -15.671 1.00 81.31 146 PHE A N 1
ATOM 1106 C CA . PHE A 1 146 ? 5.445 9.383 -16.551 1.00 81.31 146 PHE A CA 1
ATOM 1107 C C . PHE A 1 146 ? 5.050 9.526 -18.030 1.00 81.31 146 PHE A C 1
ATOM 1109 O O . PHE A 1 146 ? 5.460 8.691 -18.832 1.00 81.31 146 PHE A O 1
ATOM 1116 N N . ASN A 1 147 ? 4.284 10.567 -18.401 1.00 75.12 147 ASN A N 1
ATOM 1117 C CA . ASN A 1 147 ? 3.830 10.838 -19.777 1.00 75.12 147 ASN A CA 1
ATOM 1118 C C . ASN A 1 147 ? 3.294 9.584 -20.497 1.00 75.12 147 ASN A C 1
ATOM 1120 O O . ASN A 1 147 ? 3.608 9.312 -21.657 1.00 75.12 147 ASN A O 1
ATOM 1124 N N . VAL A 1 148 ? 2.497 8.784 -19.788 1.00 71.94 148 VAL A N 1
ATOM 1125 C CA . VAL A 1 148 ? 1.950 7.533 -20.329 1.00 71.94 148 VAL A CA 1
ATOM 1126 C C . VAL A 1 148 ? 0.896 7.866 -21.394 1.00 71.94 148 VAL A C 1
ATOM 1128 O O . VAL A 1 148 ? 0.045 8.725 -21.144 1.00 71.94 148 VAL A O 1
ATOM 1131 N N . PRO A 1 149 ? 0.896 7.199 -22.566 1.00 68.81 149 PRO A N 1
ATOM 1132 C CA . PRO A 1 149 ? -0.095 7.455 -23.606 1.00 68.81 149 PRO A CA 1
ATOM 1133 C C . PRO A 1 149 ? -1.513 7.182 -23.091 1.00 68.81 149 PRO A C 1
ATOM 1135 O O . PRO A 1 149 ? -1.864 6.062 -22.714 1.00 68.81 149 PRO A O 1
ATOM 1138 N N . LEU A 1 150 ? -2.339 8.228 -23.086 1.00 67.50 150 LEU A N 1
ATOM 1139 C CA . LEU A 1 150 ? -3.731 8.166 -22.658 1.00 67.50 150 LEU A CA 1
ATOM 1140 C C . LEU A 1 150 ? -4.624 7.711 -23.809 1.00 67.50 150 LEU A C 1
ATOM 1142 O O . LEU A 1 150 ? -4.870 8.458 -24.755 1.00 67.50 150 LEU A O 1
ATOM 1146 N N . SER A 1 151 ? -5.166 6.500 -23.704 1.00 73.75 151 SER A N 1
ATOM 1147 C CA . SER A 1 151 ? -6.283 6.080 -24.547 1.00 73.75 151 SER A CA 1
ATOM 1148 C C . SER A 1 151 ? -7.597 6.643 -23.981 1.00 73.75 151 SER A C 1
ATOM 1150 O O . SER A 1 151 ? -7.823 6.635 -22.767 1.00 73.75 151 SER A O 1
ATOM 1152 N N . LEU A 1 152 ? -8.490 7.129 -24.854 1.00 74.06 152 LEU A N 1
ATOM 1153 C CA . LEU A 1 152 ? -9.828 7.602 -24.459 1.00 74.06 152 LEU A CA 1
ATOM 1154 C C . LEU A 1 152 ? -10.592 6.580 -23.583 1.00 74.06 152 LEU A C 1
ATOM 1156 O O . LEU A 1 152 ? -11.160 6.994 -22.571 1.00 74.06 152 LEU A O 1
ATOM 1160 N N . PRO A 1 153 ? -10.569 5.261 -23.874 1.00 71.25 153 PRO A N 1
ATOM 1161 C CA . PRO A 1 153 ? -11.230 4.260 -23.033 1.00 71.25 153 PRO A CA 1
ATOM 1162 C C . PRO A 1 153 ? -10.664 4.152 -21.606 1.00 71.25 153 PRO A C 1
ATOM 1164 O O . PRO A 1 153 ? -11.437 3.985 -20.658 1.00 71.25 153 PRO A O 1
ATOM 1167 N N . ASN A 1 154 ? -9.345 4.302 -21.420 1.00 68.56 154 ASN A N 1
ATOM 1168 C CA . ASN A 1 154 ? -8.742 4.299 -20.083 1.00 68.56 154 ASN A CA 1
ATOM 1169 C C . ASN A 1 154 ? -9.141 5.540 -19.284 1.00 68.56 154 ASN A C 1
ATOM 1171 O O . ASN A 1 154 ? -9.474 5.427 -18.104 1.00 68.56 154 ASN A O 1
ATOM 1175 N N . LEU A 1 155 ? -9.181 6.712 -19.926 1.00 76.50 155 LEU A N 1
ATOM 1176 C CA . LEU A 1 155 ? -9.629 7.943 -19.276 1.00 76.50 155 LEU A CA 1
ATOM 1177 C C . LEU A 1 155 ? -11.086 7.828 -18.800 1.00 76.50 155 LEU A C 1
ATOM 1179 O O . LEU A 1 155 ? -11.388 8.161 -17.653 1.00 76.50 155 LEU A O 1
ATOM 1183 N N . PHE A 1 156 ? -11.978 7.296 -19.643 1.00 76.75 156 PHE A N 1
ATOM 1184 C CA . PHE A 1 156 ? -13.370 7.047 -19.259 1.00 76.75 156 PHE A CA 1
ATOM 1185 C C . PHE A 1 156 ? -13.491 6.036 -18.114 1.00 76.75 156 PHE A C 1
ATOM 1187 O O . PHE A 1 156 ? -14.271 6.270 -17.193 1.00 76.75 156 PHE A O 1
ATOM 1194 N N . SER A 1 157 ? -12.702 4.957 -18.117 1.00 70.00 157 SER A N 1
ATOM 1195 C CA . SER A 1 157 ? -12.714 3.968 -17.029 1.00 70.00 157 SER A CA 1
ATOM 1196 C C . SER A 1 157 ? -12.279 4.573 -15.688 1.00 70.00 157 SER A C 1
ATOM 1198 O O . SER A 1 157 ? -12.915 4.302 -14.667 1.00 70.00 157 SER A O 1
ATOM 1200 N N . ILE A 1 158 ? -11.264 5.447 -15.689 1.00 74.31 158 ILE A N 1
ATOM 1201 C CA . ILE A 1 158 ? -10.803 6.172 -14.491 1.00 74.31 158 ILE A CA 1
ATOM 1202 C C . ILE A 1 158 ? -11.887 7.133 -13.980 1.00 74.31 158 ILE A C 1
ATOM 1204 O O . ILE A 1 158 ? -12.223 7.113 -12.793 1.00 74.31 158 ILE A O 1
ATOM 1208 N N . LEU A 1 159 ? -12.468 7.952 -14.864 1.00 77.88 159 LEU A N 1
ATOM 1209 C CA . LEU A 1 159 ? -13.513 8.917 -14.500 1.00 77.88 159 LEU A CA 1
ATOM 1210 C C . LEU A 1 159 ? -14.787 8.228 -13.995 1.00 77.88 159 LEU A C 1
ATOM 1212 O O . LEU A 1 159 ? -15.385 8.667 -13.011 1.00 77.88 159 LEU A O 1
ATOM 1216 N N . PHE A 1 160 ? -15.185 7.124 -14.626 1.00 79.31 160 PHE A N 1
ATOM 1217 C CA . PHE A 1 160 ? -16.344 6.342 -14.205 1.00 79.31 160 PHE A CA 1
ATOM 1218 C C . PHE A 1 160 ? -16.109 5.660 -12.849 1.00 79.31 160 PHE A C 1
ATOM 1220 O O . PHE A 1 160 ? -16.995 5.672 -11.991 1.00 79.31 160 PHE A O 1
ATOM 1227 N N . GLY A 1 161 ? -14.899 5.144 -12.602 1.00 72.06 161 GLY A N 1
ATOM 1228 C CA . GLY A 1 161 ? -14.500 4.609 -11.297 1.00 72.06 161 GLY A CA 1
ATOM 1229 C C . GLY A 1 161 ? -14.541 5.663 -10.186 1.00 72.06 161 GLY A C 1
ATOM 1230 O O . GLY A 1 161 ? -15.065 5.396 -9.100 1.00 72.06 161 GLY A O 1
ATOM 1231 N N . LEU A 1 162 ? -14.073 6.884 -10.472 1.00 73.81 162 LEU A N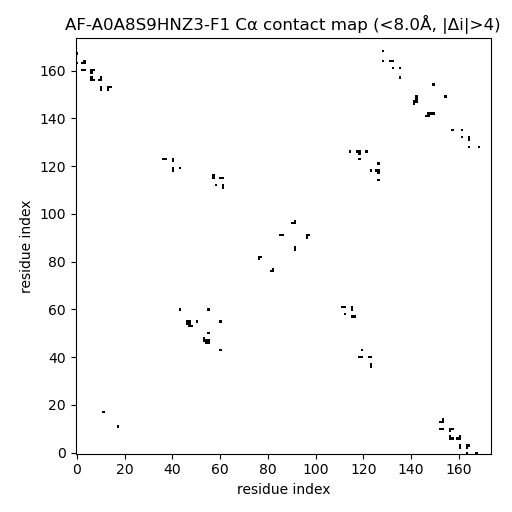 1
ATOM 1232 C CA . LEU A 1 162 ? -14.166 8.027 -9.558 1.00 73.81 162 LEU A CA 1
ATOM 1233 C C . LEU A 1 162 ? -15.627 8.364 -9.236 1.00 73.81 162 LEU A C 1
ATOM 1235 O O . LEU A 1 162 ? -15.994 8.475 -8.064 1.00 73.81 162 LEU A O 1
ATOM 1239 N N . PHE A 1 163 ? -16.471 8.485 -10.263 1.00 78.44 163 PHE A N 1
ATOM 1240 C CA . PHE A 1 163 ? -17.891 8.785 -10.097 1.00 78.44 163 PHE A CA 1
ATOM 1241 C C . PHE A 1 163 ? -18.597 7.726 -9.240 1.00 78.44 163 PHE A C 1
ATOM 1243 O O . PHE A 1 163 ? -19.298 8.060 -8.283 1.00 78.44 163 PHE A O 1
ATOM 1250 N N . ALA A 1 164 ? -18.343 6.442 -9.507 1.00 74.25 164 ALA A N 1
ATOM 1251 C CA . ALA A 1 164 ? -18.884 5.341 -8.717 1.00 74.25 164 ALA A CA 1
ATOM 1252 C C . ALA A 1 164 ? -18.452 5.408 -7.238 1.00 74.25 164 ALA A C 1
ATOM 1254 O O . ALA A 1 164 ? -19.265 5.138 -6.349 1.00 74.25 164 ALA A O 1
ATOM 1255 N N . GLY A 1 165 ? -17.200 5.796 -6.968 1.00 68.56 165 GLY A N 1
ATOM 1256 C CA . GLY A 1 165 ? -16.685 6.007 -5.613 1.00 68.56 165 GLY A CA 1
ATOM 1257 C C . GLY A 1 165 ? -17.383 7.153 -4.874 1.00 68.56 165 GLY A C 1
ATOM 1258 O O . GLY A 1 165 ? -17.769 6.989 -3.715 1.00 68.56 165 GLY A O 1
ATOM 1259 N N . VAL A 1 166 ? -17.618 8.284 -5.549 1.00 73.50 166 VAL A N 1
ATOM 1260 C CA . VAL A 1 166 ? -18.340 9.442 -4.986 1.00 73.50 166 VAL A CA 1
ATOM 1261 C C . VAL A 1 166 ? -19.793 9.089 -4.665 1.00 73.50 166 VAL A C 1
ATOM 1263 O O . VAL A 1 166 ? -20.275 9.398 -3.574 1.00 73.50 166 VAL A O 1
ATOM 1266 N N . VAL A 1 167 ? -20.490 8.401 -5.576 1.00 78.38 167 VAL A N 1
ATOM 1267 C CA . VAL A 1 167 ? -21.881 7.974 -5.353 1.00 78.38 167 VAL A CA 1
ATOM 1268 C C . VAL A 1 167 ? -21.977 6.998 -4.180 1.00 78.38 167 VAL A C 1
ATOM 1270 O O . VAL A 1 167 ? -22.878 7.118 -3.353 1.00 78.38 167 VAL A O 1
ATOM 1273 N N . PHE A 1 168 ? -21.028 6.068 -4.049 1.00 70.50 168 PHE A N 1
ATOM 1274 C CA . PHE A 1 168 ? -20.993 5.160 -2.903 1.00 70.50 168 PHE A CA 1
ATOM 1275 C C . PHE A 1 168 ? -20.744 5.902 -1.580 1.00 70.50 168 PHE A C 1
ATOM 1277 O O . PHE A 1 168 ? -21.412 5.610 -0.588 1.00 70.50 168 PHE A O 1
ATOM 1284 N N . ALA A 1 169 ? -19.831 6.882 -1.555 1.00 67.38 169 ALA A N 1
ATOM 1285 C CA . ALA A 1 169 ? -19.596 7.709 -0.370 1.00 67.38 169 ALA A CA 1
ATOM 1286 C C . ALA A 1 169 ? -20.868 8.459 0.052 1.00 67.38 169 ALA A C 1
ATOM 1288 O O . ALA A 1 169 ? -21.230 8.448 1.226 1.00 67.38 169 ALA A O 1
ATOM 1289 N N . ARG A 1 170 ? -21.578 9.057 -0.914 1.00 73.38 170 ARG A N 1
ATOM 1290 C CA . ARG A 1 170 ? -22.860 9.740 -0.687 1.00 73.38 170 ARG A CA 1
ATOM 1291 C C . ARG A 1 170 ? -23.925 8.801 -0.125 1.00 73.38 170 ARG A C 1
ATOM 1293 O O . ARG A 1 170 ? -24.543 9.147 0.872 1.00 73.38 170 ARG A O 1
ATOM 1300 N N . ALA A 1 171 ? -24.090 7.619 -0.715 1.00 75.88 171 ALA A N 1
ATOM 1301 C CA . ALA A 1 171 ? -25.089 6.640 -0.288 1.00 75.88 171 ALA A CA 1
ATOM 1302 C C . ALA A 1 171 ? -24.839 6.079 1.121 1.00 75.88 171 ALA A C 1
ATOM 1304 O O . ALA A 1 171 ? -25.774 5.643 1.774 1.00 75.88 171 ALA A O 1
ATOM 1305 N N . LYS A 1 172 ? -23.589 6.072 1.596 1.00 63.22 172 LYS A N 1
ATOM 1306 C CA . LYS A 1 172 ? -23.259 5.648 2.963 1.00 63.22 172 LYS A CA 1
ATOM 1307 C C . LYS A 1 172 ? -23.540 6.728 4.018 1.00 63.22 172 LYS A C 1
ATOM 1309 O O . LYS A 1 172 ? -23.656 6.402 5.195 1.00 63.22 172 LYS A O 1
ATOM 1314 N N . MET A 1 173 ? -23.565 7.998 3.614 1.00 57.97 173 MET A N 1
ATOM 1315 C CA . MET A 1 173 ? -23.807 9.135 4.509 1.00 57.97 173 MET A CA 1
ATOM 1316 C C . MET A 1 173 ? -25.296 9.470 4.683 1.00 57.97 173 MET A C 1
ATOM 1318 O O . MET A 1 173 ? -25.606 10.250 5.580 1.00 57.97 173 MET A O 1
ATOM 1322 N N . SER A 1 174 ? -26.189 8.926 3.844 1.00 48.53 174 SER A N 1
ATOM 1323 C CA . SER A 1 174 ? -27.649 8.997 4.035 1.00 48.53 174 SER A CA 1
ATOM 1324 C C . SER A 1 174 ? -28.159 7.787 4.799 1.00 48.53 174 SER A C 1
ATOM 1326 O O . SER A 1 174 ? -29.028 7.975 5.670 1.00 48.53 174 SER A O 1
#

Secondary structure (DSSP, 8-state):
-HHHHHHHHHHHHT-SS--HHHHHHHHHHHHHHHHHHHHHHHHHHHHHHH-TTSS--HHHHHHHHHHHHHHHHHHHHHHHTHHHHHHH-GGGG-HHHHHHHHHHHHHHHHHHHHHHHHHHHS-HHHHHHHHHHHHHHHHHHHHHHTT----HHHHHHHHHHHHHHHHHHHHHH-

Organism: Brassica cretica (NCBI:txid69181)